Protein AF-A0A8S1ILC9-F1 (afdb_monomer_lite)

Organism: NCBI:txid121088

Secondary structure (DSSP, 8-state):
--HHHHHHHHHHHHHTTS-----HHHHHHHHHHHSPTTEESTTS-EEPTTEEE-SSS-EEEPPPHHHHHHHHHHHHHHHHHHHHHHHHHHHTTSS---------TTSTTTSTTS-----------SHHHHHHHHHHHHHHHHHHHTT--

Sequence (149 aa):
MFENRWDKLRQYQLINATERNLTEADIADYQNLLCPPGYTGNLCASCEQGFGAQGDYECALCPEAHLNHFYYMMQCLITVVMVSLTVRTQLKGIDEIPEDKQIDEETALRLEMTSSTGTKKRFTRGTHSTVIKILVSYLQVRRISDRNL

Foldseek 3Di:
DCVVLVVVVVVVVVVVVDPDPDDPVNVQVVQVSVEDPQFGDPVSQDGDPQWDDDPDRDTDGDPDPVVVVVVVVVVVVVVVVVVVVVVVVVVVPPPPPPPPDPPDPPCPVPCVVPPDPPPPPPPDDPPVVVVVVVVVVVVVVVVVVVVSD

pLDDT: mean 75.61, std 16.13, range [42.44, 97.62]

Radius of gyration: 32.92 Å; chains: 1; bounding box: 52×33×101 Å

Structure (mmCIF, N/CA/C/O backbone):
data_AF-A0A8S1ILC9-F1
#
_entry.id   AF-A0A8S1ILC9-F1
#
loop_
_atom_site.group_PDB
_atom_site.id
_atom_site.type_symbol
_atom_site.label_atom_id
_atom_site.label_alt_id
_atom_site.label_comp_id
_atom_site.label_asym_id
_atom_site.label_entity_id
_atom_site.label_seq_id
_atom_site.pdbx_PDB_ins_code
_atom_site.Cartn_x
_atom_site.Cartn_y
_atom_site.Cartn_z
_atom_site.occupancy
_atom_site.B_iso_or_equiv
_atom_site.auth_seq_id
_atom_site.auth_comp_id
_atom_site.auth_asym_id
_atom_site.auth_atom_id
_atom_site.pdbx_PDB_model_num
ATOM 1 N N . MET A 1 1 ? 7.462 -19.098 -25.443 1.00 55.50 1 MET A N 1
ATOM 2 C CA . MET A 1 1 ? 7.017 -17.729 -25.806 1.00 55.50 1 MET A CA 1
ATOM 3 C C . MET A 1 1 ? 8.092 -16.650 -25.570 1.00 55.50 1 MET A C 1
ATOM 5 O O . MET A 1 1 ? 7.802 -15.482 -25.783 1.00 55.50 1 MET A O 1
ATOM 9 N N . PHE A 1 2 ? 9.328 -17.012 -25.184 1.00 55.88 2 PHE A N 1
ATOM 10 C CA . PHE A 1 2 ? 10.425 -16.062 -24.919 1.00 55.88 2 PHE A CA 1
ATOM 11 C C . PHE A 1 2 ? 11.413 -15.882 -26.094 1.00 55.88 2 PHE A C 1
ATOM 13 O O . PHE A 1 2 ? 12.118 -14.877 -26.119 1.00 55.88 2 PHE A O 1
ATOM 20 N N . GLU A 1 3 ? 11.430 -16.789 -27.083 1.00 58.50 3 GLU A N 1
ATOM 21 C CA . GLU A 1 3 ? 12.353 -16.758 -28.239 1.00 58.50 3 GLU A CA 1
ATOM 22 C C . GLU A 1 3 ? 12.290 -15.430 -29.020 1.00 58.50 3 GLU A C 1
ATOM 24 O O . GLU A 1 3 ? 13.304 -14.788 -29.268 1.00 58.50 3 GLU A O 1
ATOM 29 N N . ASN A 1 4 ? 11.080 -14.943 -29.312 1.00 68.44 4 ASN A N 1
ATOM 30 C CA . ASN A 1 4 ? 10.882 -13.796 -30.207 1.00 68.44 4 ASN A CA 1
ATOM 31 C C . ASN A 1 4 ? 11.231 -12.435 -29.570 1.00 68.44 4 ASN A C 1
ATOM 33 O O . ASN A 1 4 ? 11.234 -11.415 -30.261 1.00 68.44 4 ASN A O 1
ATOM 37 N N . ARG A 1 5 ? 11.472 -12.381 -28.249 1.00 67.69 5 ARG A N 1
ATOM 38 C CA . ARG A 1 5 ? 11.787 -11.125 -27.542 1.00 67.69 5 ARG A CA 1
ATOM 39 C C . ARG A 1 5 ? 13.241 -10.707 -27.782 1.00 67.69 5 ARG A C 1
ATOM 41 O O . ARG A 1 5 ? 13.508 -9.532 -28.024 1.00 67.69 5 ARG A O 1
ATOM 48 N N . TRP A 1 6 ? 14.165 -11.667 -27.777 1.00 72.50 6 TRP A N 1
ATOM 49 C CA . TRP A 1 6 ? 15.600 -11.415 -27.949 1.00 72.50 6 TRP A CA 1
ATOM 50 C C . TRP A 1 6 ? 15.970 -10.992 -29.375 1.00 72.50 6 TRP A C 1
ATOM 52 O O . TRP A 1 6 ? 16.894 -10.199 -29.567 1.00 72.50 6 TRP A O 1
ATOM 62 N N . ASP A 1 7 ? 15.217 -11.449 -30.374 1.00 74.69 7 ASP A N 1
ATOM 63 C CA . ASP A 1 7 ? 15.443 -11.059 -31.768 1.00 74.69 7 ASP A CA 1
ATOM 64 C C . ASP A 1 7 ? 15.062 -9.600 -32.043 1.00 74.69 7 ASP A C 1
ATOM 66 O O . ASP A 1 7 ? 15.758 -8.914 -32.793 1.00 74.69 7 ASP A O 1
ATOM 70 N N . LYS A 1 8 ? 14.037 -9.074 -31.356 1.00 69.44 8 LYS A N 1
ATOM 71 C CA . LYS A 1 8 ? 13.708 -7.640 -31.406 1.00 69.44 8 LYS A CA 1
ATOM 72 C C . LYS A 1 8 ? 14.801 -6.785 -30.768 1.00 69.44 8 LYS A C 1
ATOM 74 O O . LYS A 1 8 ? 15.209 -5.791 -31.359 1.00 69.44 8 LYS A O 1
ATOM 79 N N . LEU A 1 9 ? 15.325 -7.186 -29.607 1.00 67.94 9 LEU A N 1
ATOM 80 C CA . LEU A 1 9 ? 16.397 -6.446 -28.925 1.00 67.94 9 LEU A CA 1
ATOM 81 C C . LEU A 1 9 ? 17.666 -6.328 -29.787 1.00 67.94 9 LEU A C 1
ATOM 83 O O . LEU A 1 9 ? 18.273 -5.257 -29.842 1.00 67.94 9 LEU A O 1
ATOM 87 N N . ARG A 1 10 ? 18.030 -7.387 -30.525 1.00 71.38 10 ARG A N 1
ATOM 88 C CA . ARG A 1 10 ? 19.154 -7.345 -31.478 1.00 71.38 10 ARG A CA 1
ATOM 89 C C . ARG A 1 10 ? 18.933 -6.356 -32.622 1.00 71.38 10 ARG A C 1
ATOM 91 O O . ARG A 1 10 ? 19.877 -5.670 -33.006 1.00 71.38 10 ARG A O 1
ATOM 98 N N . GLN A 1 11 ? 17.711 -6.244 -33.146 1.00 67.81 11 GLN A N 1
ATOM 99 C CA . GLN A 1 11 ? 17.408 -5.241 -34.172 1.00 67.81 11 GLN A CA 1
ATOM 100 C C . GLN A 1 11 ? 17.522 -3.806 -33.638 1.00 67.81 11 GLN A C 1
ATOM 102 O O . GLN A 1 11 ? 18.084 -2.960 -34.328 1.00 67.81 11 GLN A O 1
ATOM 107 N N . TYR A 1 12 ? 17.079 -3.530 -32.406 1.00 64.00 12 TYR A N 1
ATOM 108 C CA . TYR A 1 12 ? 17.215 -2.194 -31.806 1.00 64.00 12 TYR A CA 1
ATOM 109 C C . TYR A 1 12 ? 18.677 -1.791 -31.555 1.00 64.00 12 TYR A C 1
ATOM 111 O O . TYR A 1 12 ? 19.048 -0.644 -31.804 1.00 64.00 12 TYR A O 1
ATOM 119 N N . GLN A 1 13 ? 19.543 -2.721 -31.134 1.00 64.31 13 GLN A N 1
ATOM 120 C CA . GLN A 1 13 ? 20.965 -2.411 -30.918 1.00 64.31 13 GLN A CA 1
ATOM 121 C C . GLN A 1 13 ? 21.703 -2.002 -32.199 1.00 64.31 13 GLN A C 1
ATOM 123 O O . GLN A 1 13 ? 22.570 -1.133 -32.150 1.00 64.31 13 GLN A O 1
ATOM 128 N N . LEU A 1 14 ? 21.338 -2.571 -33.351 1.00 60.56 14 LEU A N 1
ATOM 129 C CA . LEU A 1 14 ? 21.941 -2.206 -34.638 1.00 60.56 14 LEU A CA 1
ATOM 130 C C . LEU A 1 14 ? 21.537 -0.797 -35.104 1.00 60.56 14 LEU A C 1
ATOM 132 O O . LEU A 1 14 ? 22.268 -0.167 -35.862 1.00 60.56 14 LEU A O 1
ATOM 136 N N . ILE A 1 15 ? 20.401 -0.285 -34.629 1.00 59.38 15 ILE A N 1
ATOM 137 C CA . ILE A 1 15 ? 19.867 1.027 -35.004 1.00 59.38 15 ILE A CA 1
ATOM 138 C C . ILE A 1 15 ? 20.479 2.165 -34.159 1.00 59.38 15 ILE A C 1
ATOM 140 O O . ILE A 1 15 ? 20.650 3.280 -34.655 1.00 59.38 15 ILE A O 1
ATOM 144 N N . ASN A 1 16 ? 20.863 1.887 -32.910 1.00 54.53 16 ASN A N 1
ATOM 145 C CA . ASN A 1 16 ? 21.441 2.877 -31.986 1.00 54.53 16 ASN A CA 1
ATOM 146 C C . ASN A 1 16 ? 22.923 3.201 -32.252 1.00 54.53 16 ASN A C 1
ATOM 148 O O . ASN A 1 16 ? 23.457 4.133 -31.659 1.00 54.53 16 ASN A O 1
ATOM 152 N N . ALA A 1 17 ? 23.594 2.464 -33.145 1.00 56.06 17 ALA A N 1
ATOM 153 C CA . ALA A 1 17 ? 24.975 2.750 -33.551 1.00 56.06 17 ALA A CA 1
ATOM 154 C C . ALA A 1 17 ? 25.095 3.973 -34.485 1.00 56.06 17 ALA A C 1
ATOM 156 O O . ALA A 1 17 ? 26.196 4.458 -34.733 1.00 56.06 17 ALA A O 1
ATOM 157 N N . THR A 1 18 ? 23.973 4.483 -34.998 1.00 61.75 18 THR A N 1
ATOM 158 C CA . THR A 1 18 ? 23.909 5.741 -35.750 1.00 61.75 18 THR A CA 1
ATOM 159 C C . THR A 1 18 ? 23.395 6.852 -34.839 1.00 61.75 18 THR A C 1
ATOM 161 O O . THR A 1 18 ? 22.326 6.686 -34.259 1.00 61.75 18 THR A O 1
ATOM 164 N N . GLU A 1 19 ? 24.139 7.957 -34.715 1.00 62.44 19 GLU A N 1
ATOM 165 C CA . GLU A 1 19 ? 23.847 9.155 -33.902 1.00 62.44 19 GLU A CA 1
ATOM 166 C C . GLU A 1 19 ? 22.472 9.781 -34.215 1.00 62.44 19 GLU A C 1
ATOM 168 O O . GLU A 1 19 ? 22.358 10.805 -34.890 1.00 62.44 19 GLU A O 1
ATOM 173 N N . ARG A 1 20 ? 21.386 9.171 -33.745 1.00 69.00 20 ARG A N 1
ATOM 174 C CA . ARG A 1 20 ? 20.050 9.762 -33.800 1.00 69.00 20 ARG A CA 1
ATOM 175 C C . ARG A 1 20 ? 19.705 10.310 -32.425 1.00 69.00 20 ARG A C 1
ATOM 177 O O . ARG A 1 20 ? 19.912 9.635 -31.422 1.00 69.00 20 ARG A O 1
ATOM 184 N N . ASN A 1 21 ? 19.183 11.537 -32.396 1.00 78.00 21 ASN A N 1
ATOM 185 C CA . ASN A 1 21 ? 18.553 12.115 -31.212 1.00 78.00 21 ASN A CA 1
ATOM 186 C C . ASN A 1 21 ? 17.425 11.173 -30.776 1.00 78.00 21 ASN A C 1
ATOM 188 O O . ASN A 1 21 ? 16.364 11.165 -31.401 1.00 78.00 21 ASN A O 1
ATOM 192 N N . LEU A 1 22 ? 17.688 10.341 -29.766 1.00 78.88 22 LEU A N 1
ATOM 193 C CA . LEU A 1 22 ? 16.700 9.433 -29.194 1.00 78.88 22 LEU A CA 1
ATOM 194 C C . LEU A 1 22 ? 15.528 10.267 -28.683 1.00 78.88 22 LEU A C 1
ATOM 196 O O . LEU A 1 22 ? 15.717 11.182 -27.880 1.00 78.88 22 LEU A O 1
ATOM 200 N N . THR A 1 23 ? 14.327 9.971 -29.168 1.00 83.12 23 THR A N 1
ATOM 201 C CA . THR A 1 23 ? 13.124 10.615 -28.646 1.00 83.12 23 THR A CA 1
ATOM 202 C C . THR A 1 23 ? 12.746 9.976 -27.309 1.00 83.12 23 THR A C 1
ATOM 204 O O . THR A 1 23 ? 13.097 8.826 -27.039 1.00 83.12 23 THR A O 1
ATOM 207 N N . GLU A 1 24 ? 12.018 10.695 -26.451 1.00 80.44 24 GLU A N 1
ATOM 208 C CA . GLU A 1 24 ? 11.541 10.137 -25.172 1.00 80.44 24 GLU A CA 1
ATOM 209 C C . GLU A 1 24 ? 10.672 8.881 -25.370 1.00 80.44 24 GLU A C 1
ATOM 211 O O . GLU A 1 24 ? 10.705 7.970 -24.544 1.00 80.44 24 GLU A O 1
ATOM 216 N N . ALA A 1 25 ? 9.955 8.793 -26.496 1.00 81.50 25 ALA A N 1
ATOM 217 C CA . ALA A 1 25 ? 9.151 7.627 -26.853 1.00 81.50 25 ALA A CA 1
ATOM 218 C C . ALA A 1 25 ? 10.012 6.375 -27.108 1.00 81.50 25 ALA A C 1
ATOM 220 O O . ALA A 1 25 ? 9.683 5.297 -26.616 1.00 81.50 25 ALA A O 1
ATOM 221 N N . ASP A 1 26 ? 11.149 6.517 -27.800 1.00 82.19 26 ASP A N 1
ATOM 222 C CA . ASP A 1 26 ? 12.058 5.394 -28.079 1.00 82.19 26 ASP A CA 1
ATOM 223 C C . ASP A 1 26 ? 12.684 4.834 -26.789 1.00 82.19 26 ASP A C 1
ATOM 225 O O . ASP A 1 26 ? 12.900 3.627 -26.654 1.00 82.19 26 ASP A O 1
ATOM 229 N N . ILE A 1 27 ? 12.959 5.714 -25.818 1.00 78.94 27 ILE A N 1
ATOM 230 C CA . ILE A 1 27 ? 13.489 5.334 -24.502 1.00 78.94 27 ILE A CA 1
ATOM 231 C C . ILE A 1 27 ? 12.445 4.526 -23.722 1.00 78.94 27 ILE A C 1
ATOM 233 O O . ILE A 1 27 ? 12.788 3.501 -23.128 1.00 78.94 27 ILE A O 1
ATOM 237 N N . ALA A 1 28 ? 11.180 4.956 -23.744 1.00 79.12 28 ALA A N 1
ATOM 238 C CA . ALA A 1 28 ? 10.089 4.255 -23.072 1.00 79.12 28 ALA A CA 1
ATOM 239 C C . ALA A 1 28 ? 9.855 2.852 -23.663 1.00 79.12 28 ALA A C 1
ATOM 241 O O . ALA A 1 28 ? 9.752 1.874 -22.919 1.00 79.12 28 ALA A O 1
ATOM 242 N N . ASP A 1 29 ? 9.861 2.721 -24.991 1.00 83.06 29 ASP A N 1
ATOM 243 C CA . ASP A 1 29 ? 9.709 1.425 -25.665 1.00 83.06 29 ASP A CA 1
ATOM 244 C C . ASP A 1 29 ? 10.864 0.466 -25.358 1.00 83.06 29 ASP A C 1
ATOM 246 O O . ASP A 1 29 ? 10.649 -0.728 -25.122 1.00 83.06 29 ASP A O 1
ATOM 250 N N . TYR A 1 30 ? 12.097 0.978 -25.302 1.00 80.44 30 TYR A N 1
ATOM 251 C CA . TYR A 1 30 ? 13.250 0.177 -24.900 1.00 80.44 30 TYR A CA 1
ATOM 252 C C . TYR A 1 30 ? 13.119 -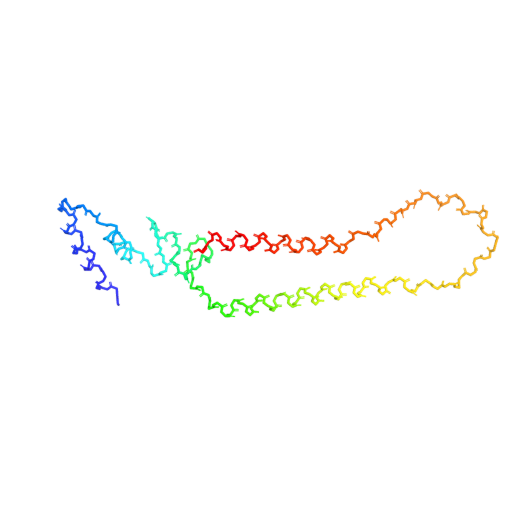0.316 -23.451 1.00 80.44 30 TYR A C 1
ATOM 254 O O . TYR A 1 30 ? 13.355 -1.494 -23.178 1.00 80.44 30 TYR A O 1
ATOM 262 N N . GLN A 1 31 ? 12.683 0.544 -22.526 1.00 79.25 31 GLN A N 1
ATOM 263 C CA . GLN A 1 31 ? 12.460 0.157 -21.128 1.00 79.25 31 GLN A CA 1
ATOM 264 C C . GLN A 1 31 ? 11.390 -0.936 -20.989 1.00 79.25 31 GLN A C 1
ATOM 266 O O . GLN A 1 31 ? 11.610 -1.911 -20.270 1.00 79.25 31 GLN A O 1
ATOM 271 N N . ASN A 1 32 ? 10.293 -0.846 -21.746 1.00 82.44 32 ASN A N 1
ATOM 272 C CA . ASN A 1 32 ? 9.233 -1.862 -21.760 1.00 82.44 32 ASN A CA 1
ATOM 273 C C . ASN A 1 32 ? 9.708 -3.236 -22.267 1.00 82.44 32 ASN A C 1
ATOM 275 O O . ASN A 1 32 ? 9.160 -4.272 -21.888 1.00 82.44 32 ASN A O 1
ATOM 279 N N . LEU A 1 33 ? 10.729 -3.271 -23.128 1.00 84.44 33 LEU A N 1
ATOM 280 C CA . LEU A 1 33 ? 11.328 -4.523 -23.602 1.00 84.44 33 LEU A CA 1
ATOM 281 C C . LEU A 1 33 ? 12.291 -5.139 -22.580 1.00 84.44 33 LEU A C 1
ATOM 283 O O . LEU A 1 33 ? 12.420 -6.368 -22.536 1.00 84.44 33 LEU A O 1
ATOM 287 N N . LEU A 1 34 ? 12.966 -4.298 -21.791 1.00 88.12 34 LEU A N 1
ATOM 288 C CA . LEU A 1 34 ? 13.928 -4.720 -20.774 1.00 88.12 34 LEU A CA 1
ATOM 289 C C . LEU A 1 34 ? 13.240 -5.243 -19.511 1.00 88.12 34 LEU A C 1
ATOM 291 O O . LEU A 1 34 ? 13.692 -6.242 -18.949 1.00 88.12 34 LEU A O 1
ATOM 295 N N . CYS A 1 35 ? 12.162 -4.594 -19.073 1.00 90.38 35 CYS A N 1
ATOM 296 C CA . CYS A 1 35 ? 11.505 -4.935 -17.818 1.00 90.38 35 CYS A CA 1
ATOM 297 C C . CYS A 1 35 ? 10.484 -6.087 -17.956 1.00 90.38 35 CYS A C 1
ATOM 299 O O . CYS A 1 35 ? 9.869 -6.288 -19.013 1.00 90.38 35 CYS A O 1
ATOM 301 N N . PRO A 1 36 ? 10.280 -6.889 -16.891 1.00 90.50 36 PRO A N 1
ATOM 302 C CA . PRO A 1 36 ? 9.111 -7.757 -16.778 1.00 90.50 36 PRO A CA 1
ATOM 303 C C . PRO A 1 36 ? 7.813 -6.925 -16.768 1.00 90.50 36 PRO A C 1
ATOM 305 O O . PRO A 1 36 ? 7.845 -5.756 -16.383 1.00 90.50 36 PRO A O 1
ATOM 308 N N . PRO A 1 37 ? 6.662 -7.505 -17.158 1.00 89.75 37 PRO A N 1
ATOM 309 C CA . PRO A 1 37 ? 5.390 -6.780 -17.141 1.00 89.75 37 PRO A CA 1
ATOM 310 C C . PRO A 1 37 ? 5.057 -6.279 -15.727 1.00 89.75 37 PRO A C 1
ATOM 312 O O . PRO A 1 37 ? 5.186 -7.039 -14.766 1.00 89.75 37 PRO A O 1
ATOM 315 N N . GLY A 1 38 ? 4.626 -5.018 -15.614 1.00 91.50 38 GLY A N 1
ATOM 316 C CA . GLY A 1 38 ? 4.299 -4.362 -14.343 1.00 91.50 38 GLY A CA 1
ATOM 317 C C . GLY A 1 38 ? 5.464 -3.640 -13.655 1.00 91.50 38 GLY A C 1
ATOM 318 O O . GLY A 1 38 ? 5.242 -3.011 -12.620 1.00 91.50 38 GLY A O 1
ATOM 319 N N . TYR A 1 39 ? 6.678 -3.684 -14.218 1.00 93.31 39 TYR A N 1
ATOM 320 C CA . TYR A 1 39 ? 7.860 -2.986 -13.701 1.00 93.31 39 TYR A CA 1
ATOM 321 C C . TYR A 1 39 ? 8.343 -1.903 -14.673 1.00 93.31 39 TYR A C 1
ATOM 323 O O . TYR A 1 39 ? 8.325 -2.086 -15.887 1.00 93.31 39 TYR A O 1
ATOM 331 N N . THR A 1 40 ? 8.832 -0.788 -14.136 1.00 92.25 40 THR A N 1
ATOM 332 C CA . THR A 1 40 ? 9.307 0.383 -14.880 1.00 92.25 40 THR A CA 1
ATOM 333 C C . THR A 1 40 ? 10.506 1.058 -14.190 1.00 92.25 40 THR A C 1
ATOM 335 O O . THR A 1 40 ? 10.879 0.725 -13.059 1.00 92.25 40 THR A O 1
ATOM 338 N N . GLY A 1 41 ? 11.142 2.007 -14.880 1.00 88.12 41 GLY A N 1
ATOM 339 C CA . GLY A 1 41 ? 12.273 2.798 -14.389 1.00 88.12 41 GLY A CA 1
ATOM 340 C C . GLY A 1 41 ? 13.659 2.227 -14.717 1.00 88.12 41 GLY A C 1
ATOM 341 O O . GLY A 1 41 ? 13.805 1.141 -15.270 1.00 88.12 41 GLY A O 1
ATOM 342 N N . ASN A 1 42 ? 14.706 2.972 -14.337 1.00 83.88 42 ASN A N 1
ATOM 343 C CA . ASN A 1 42 ? 16.105 2.743 -14.749 1.00 83.88 42 ASN A CA 1
ATOM 344 C C . ASN A 1 42 ? 16.713 1.396 -14.286 1.00 83.88 42 ASN A C 1
ATOM 346 O O . ASN A 1 42 ? 17.795 1.022 -14.722 1.00 83.88 42 ASN A O 1
ATOM 350 N N . LEU A 1 43 ? 16.029 0.666 -13.402 1.00 88.69 43 LEU A N 1
ATOM 351 C CA . LEU A 1 43 ? 16.416 -0.664 -12.911 1.00 88.69 43 LEU A CA 1
ATOM 352 C C . LEU A 1 43 ? 15.212 -1.611 -12.791 1.00 88.69 43 LEU A C 1
ATOM 354 O O . LEU A 1 43 ? 15.279 -2.589 -12.053 1.00 88.69 43 LEU A O 1
ATOM 358 N N . CYS A 1 44 ? 14.089 -1.291 -13.447 1.00 90.94 44 CYS A N 1
ATOM 359 C CA . CYS A 1 44 ? 12.817 -1.993 -13.246 1.00 90.94 44 CYS A CA 1
ATOM 360 C C . CYS A 1 44 ? 12.410 -2.060 -11.756 1.00 90.94 44 CYS A C 1
ATOM 362 O O . CYS A 1 44 ? 11.829 -3.041 -11.312 1.00 90.94 44 CYS A O 1
ATOM 364 N N . ALA A 1 45 ? 12.776 -1.042 -10.968 1.00 90.31 45 ALA A N 1
ATOM 365 C CA . ALA A 1 45 ? 12.568 -0.998 -9.517 1.00 90.31 45 ALA A CA 1
ATOM 366 C C . ALA A 1 45 ? 11.297 -0.232 -9.115 1.00 90.31 45 ALA A C 1
ATOM 368 O O . ALA A 1 45 ? 10.982 -0.117 -7.934 1.00 90.31 45 ALA A O 1
ATOM 369 N N . SER A 1 46 ? 10.587 0.346 -10.082 1.00 92.00 46 SER A N 1
ATOM 370 C CA . SER A 1 46 ? 9.308 1.020 -9.871 1.00 92.00 46 SER A CA 1
ATOM 371 C C . SER A 1 46 ? 8.189 0.179 -10.469 1.00 92.00 46 SER A C 1
ATOM 373 O O . SER A 1 46 ? 8.416 -0.542 -11.435 1.00 92.00 46 SER A O 1
ATOM 375 N N . CYS A 1 47 ? 6.984 0.266 -9.912 1.00 94.00 47 CYS A N 1
ATOM 376 C CA . CYS A 1 47 ? 5.826 -0.417 -10.478 1.00 94.00 47 CYS A CA 1
ATOM 377 C C . CYS A 1 47 ? 5.131 0.478 -11.507 1.00 94.00 47 CYS A C 1
ATOM 379 O O . CYS A 1 47 ? 5.059 1.697 -11.340 1.00 94.00 47 CYS A O 1
ATOM 381 N N . GLU A 1 48 ? 4.639 -0.132 -12.579 1.00 93.25 48 GLU A N 1
ATOM 382 C CA . GLU A 1 48 ? 3.808 0.543 -13.574 1.00 93.25 48 GLU A CA 1
ATOM 383 C C . GLU A 1 48 ? 2.457 0.962 -12.962 1.00 93.25 48 GLU A C 1
ATOM 385 O O . GLU A 1 48 ? 2.003 0.395 -11.965 1.00 93.25 48 GLU A O 1
ATOM 390 N N . GLN A 1 49 ? 1.788 1.955 -13.552 1.00 91.06 49 GLN A N 1
ATOM 391 C CA . GLN A 1 49 ? 0.473 2.390 -13.086 1.00 91.06 49 GLN A CA 1
ATOM 392 C C . GLN A 1 49 ? -0.526 1.218 -13.098 1.00 91.06 49 GLN A C 1
ATOM 394 O O . GLN A 1 49 ? -0.677 0.518 -14.095 1.00 91.06 49 GLN A O 1
ATOM 399 N N . GLY A 1 50 ? -1.212 0.999 -11.974 1.00 91.00 50 GLY A N 1
ATOM 400 C CA . GLY A 1 50 ? -2.089 -0.163 -11.779 1.00 91.00 50 GLY A CA 1
ATOM 401 C C . GLY A 1 50 ? -1.405 -1.371 -11.128 1.00 91.00 50 GLY A C 1
ATOM 402 O O . GLY A 1 50 ? -2.092 -2.331 -10.785 1.00 91.00 50 GLY A O 1
ATOM 403 N N . PHE A 1 51 ? -0.096 -1.309 -10.885 1.00 94.00 51 PHE A N 1
ATOM 404 C CA . PHE A 1 51 ? 0.641 -2.246 -10.042 1.00 94.00 51 PHE A CA 1
ATOM 405 C C . PHE A 1 51 ? 1.092 -1.555 -8.751 1.00 94.00 51 PHE A C 1
ATOM 407 O O . PHE A 1 51 ? 1.388 -0.361 -8.727 1.00 94.00 51 PHE A O 1
ATOM 414 N N . GLY A 1 52 ? 1.136 -2.311 -7.660 1.00 91.62 52 GLY A N 1
ATOM 415 C CA . GLY A 1 52 ? 1.606 -1.861 -6.355 1.00 91.62 52 GLY A CA 1
ATOM 416 C C . GLY A 1 52 ? 2.780 -2.707 -5.881 1.00 91.62 52 GLY A C 1
ATOM 417 O O . GLY A 1 52 ? 2.845 -3.903 -6.167 1.00 91.62 52 GLY A O 1
ATOM 418 N N . ALA A 1 53 ? 3.700 -2.092 -5.137 1.00 92.38 53 ALA A N 1
ATOM 419 C CA . ALA A 1 53 ? 4.810 -2.808 -4.521 1.00 92.38 53 ALA A CA 1
ATOM 420 C C . ALA A 1 53 ? 4.296 -3.722 -3.394 1.00 92.38 53 ALA A C 1
ATOM 422 O O . ALA A 1 53 ? 3.650 -3.268 -2.446 1.00 92.38 53 ALA A O 1
ATOM 423 N N . GLN A 1 54 ? 4.598 -5.011 -3.498 1.00 93.12 54 GLN A N 1
ATOM 424 C CA . GLN A 1 54 ? 4.285 -6.058 -2.540 1.00 93.12 54 GLN A CA 1
ATOM 425 C C . GLN A 1 54 ? 5.599 -6.666 -2.028 1.00 93.12 54 GLN A C 1
ATOM 427 O O . GLN A 1 54 ? 6.079 -7.661 -2.543 1.00 93.12 54 GLN A O 1
ATOM 432 N N . GLY A 1 55 ? 6.202 -6.068 -0.998 1.00 88.44 55 GLY A N 1
ATOM 433 C CA . GLY A 1 55 ? 7.494 -6.516 -0.455 1.00 88.44 55 GLY A CA 1
ATOM 434 C C . GLY A 1 55 ? 8.685 -5.742 -1.025 1.00 88.44 55 GLY A C 1
ATOM 435 O O . GLY A 1 55 ? 8.522 -4.608 -1.470 1.00 88.44 55 GLY A O 1
ATOM 436 N N . ASP A 1 56 ? 9.882 -6.333 -0.963 1.00 84.44 56 ASP A N 1
ATOM 437 C CA . ASP A 1 56 ? 11.130 -5.596 -1.214 1.00 84.44 56 ASP A CA 1
ATOM 438 C C . ASP A 1 56 ? 11.369 -5.286 -2.703 1.00 84.44 56 ASP A C 1
ATOM 440 O O . ASP A 1 56 ? 11.940 -4.241 -3.004 1.00 84.44 56 ASP A O 1
ATOM 444 N N . TYR A 1 57 ? 10.913 -6.140 -3.632 1.00 83.44 57 TYR A N 1
ATOM 445 C CA . TYR A 1 57 ? 11.114 -5.956 -5.084 1.00 83.44 57 TYR A CA 1
ATOM 446 C C . TYR A 1 57 ? 10.033 -6.610 -5.957 1.00 83.44 57 TYR A C 1
ATOM 448 O O . TYR A 1 57 ? 10.280 -6.873 -7.131 1.00 83.44 57 TYR A O 1
ATOM 456 N N . GLU A 1 58 ? 8.853 -6.912 -5.411 1.00 92.31 58 GLU A N 1
ATOM 457 C CA . GLU A 1 58 ? 7.771 -7.513 -6.196 1.00 92.31 58 GLU A CA 1
ATOM 458 C C . GLU A 1 58 ? 6.679 -6.480 -6.482 1.00 92.31 58 GLU A C 1
ATOM 460 O O . GLU A 1 58 ? 6.179 -5.821 -5.576 1.00 92.31 58 GLU A O 1
ATOM 465 N N . CYS A 1 59 ? 6.307 -6.328 -7.751 1.00 94.25 59 CYS A N 1
ATOM 466 C CA . CYS A 1 59 ? 5.140 -5.564 -8.178 1.00 94.25 59 CYS A CA 1
ATOM 467 C C . CYS A 1 59 ? 3.983 -6.532 -8.440 1.00 94.25 59 CYS A C 1
ATOM 469 O O . CYS A 1 59 ? 4.100 -7.454 -9.249 1.00 94.25 59 CYS A O 1
ATOM 471 N N . ALA A 1 60 ? 2.854 -6.305 -7.775 1.00 94.06 60 ALA A N 1
ATOM 472 C CA . ALA A 1 60 ? 1.629 -7.073 -7.949 1.00 94.06 60 ALA A CA 1
ATOM 473 C C . ALA A 1 60 ? 0.519 -6.187 -8.516 1.00 94.06 60 ALA A C 1
ATOM 475 O O . ALA A 1 60 ? 0.493 -4.979 -8.281 1.00 94.06 60 ALA A O 1
ATOM 476 N N . LEU A 1 61 ? -0.404 -6.783 -9.271 1.00 93.44 61 LEU A N 1
ATOM 477 C CA . LEU A 1 61 ? -1.533 -6.047 -9.832 1.00 93.44 61 LEU A CA 1
ATOM 478 C C . LEU A 1 61 ? -2.406 -5.500 -8.693 1.00 93.44 61 LEU A C 1
ATOM 480 O O . LEU A 1 61 ? -2.808 -6.252 -7.800 1.00 93.44 61 LEU A O 1
ATOM 484 N N . CYS A 1 62 ? -2.715 -4.204 -8.726 1.00 91.25 62 CYS A N 1
ATOM 485 C CA . CYS A 1 62 ? -3.633 -3.610 -7.765 1.00 91.25 62 CYS A CA 1
ATOM 486 C C . CYS A 1 62 ? -5.023 -4.247 -7.933 1.00 91.25 62 CYS A C 1
ATOM 488 O O . CYS A 1 62 ? -5.520 -4.341 -9.059 1.00 91.25 62 CYS A O 1
ATOM 490 N N . PRO A 1 63 ? -5.678 -4.677 -6.840 1.00 90.12 63 PRO A N 1
ATOM 491 C CA . PRO A 1 63 ? -7.038 -5.189 -6.915 1.00 90.12 63 PRO A CA 1
ATOM 492 C C . PRO A 1 63 ? -7.988 -4.101 -7.424 1.00 90.12 63 PRO A C 1
ATOM 494 O O . PRO A 1 63 ? -7.741 -2.905 -7.248 1.00 90.12 63 PRO A O 1
ATOM 497 N N . GLU A 1 64 ? -9.101 -4.515 -8.029 1.00 91.19 64 GLU A N 1
ATOM 498 C CA . GLU A 1 64 ? -10.073 -3.570 -8.572 1.00 91.19 64 GLU A CA 1
ATOM 499 C C . GLU A 1 64 ? -10.563 -2.574 -7.509 1.00 91.19 64 GLU A C 1
ATOM 501 O O . GLU A 1 64 ? -10.820 -2.925 -6.351 1.00 91.19 64 GLU A O 1
ATOM 506 N N . ALA A 1 65 ? -10.741 -1.315 -7.921 1.00 87.56 65 ALA A N 1
ATOM 507 C CA . ALA A 1 65 ? -11.081 -0.209 -7.025 1.00 87.56 65 ALA A CA 1
ATOM 508 C C . ALA A 1 65 ? -12.343 -0.476 -6.187 1.00 87.56 65 ALA A C 1
ATOM 510 O O . ALA A 1 65 ? -12.421 -0.081 -5.022 1.00 87.56 65 ALA A O 1
ATOM 511 N N . HIS A 1 66 ? -13.317 -1.189 -6.760 1.00 90.31 66 HIS A N 1
ATOM 512 C CA . HIS A 1 66 ? -14.567 -1.533 -6.089 1.00 90.31 66 HIS A CA 1
ATOM 513 C C . HIS A 1 66 ? -14.337 -2.465 -4.885 1.00 90.31 66 HIS A C 1
ATOM 515 O O . HIS A 1 66 ? -14.966 -2.313 -3.835 1.00 90.31 66 HIS A O 1
ATOM 521 N N . LEU A 1 67 ? -13.391 -3.395 -5.015 1.00 90.75 67 LEU A N 1
ATOM 522 C CA . LEU A 1 67 ? -13.092 -4.410 -4.016 1.00 90.75 67 LEU A CA 1
ATOM 523 C C . LEU A 1 67 ? -12.312 -3.790 -2.851 1.00 90.75 67 LEU A C 1
ATOM 525 O O . LEU A 1 67 ? -12.615 -4.033 -1.683 1.00 90.75 67 LEU A O 1
ATOM 529 N N . ASN A 1 68 ? -11.391 -2.878 -3.170 1.00 87.31 68 ASN A N 1
ATOM 530 C CA . ASN A 1 68 ? -10.690 -2.083 -2.169 1.00 87.31 68 ASN A CA 1
ATOM 531 C C . ASN A 1 68 ? -11.664 -1.199 -1.366 1.00 87.31 68 ASN A C 1
ATOM 533 O O . ASN A 1 68 ? -11.615 -1.151 -0.136 1.00 87.31 68 ASN A O 1
ATOM 537 N N . HIS A 1 69 ? -12.625 -0.560 -2.043 1.00 90.19 69 HIS A N 1
ATOM 538 C CA . HIS A 1 69 ? -13.628 0.261 -1.364 1.00 90.19 69 HIS A CA 1
ATOM 539 C C . HIS A 1 69 ? -14.488 -0.560 -0.390 1.00 90.19 69 HIS A C 1
ATOM 541 O O . HIS A 1 69 ? -14.762 -0.098 0.723 1.00 90.19 69 HIS A O 1
ATOM 547 N N . PHE A 1 70 ? -14.870 -1.783 -0.770 1.00 95.44 70 PHE A N 1
ATOM 548 C CA . PHE A 1 70 ? -15.600 -2.698 0.106 1.00 95.44 70 PHE A CA 1
ATOM 549 C C . PHE A 1 70 ? -14.794 -3.063 1.360 1.00 95.44 70 PHE A C 1
ATOM 551 O O . PHE A 1 70 ? -15.327 -2.984 2.470 1.00 95.44 70 PHE A O 1
ATOM 558 N N . TYR A 1 71 ? -13.502 -3.379 1.211 1.00 92.75 71 TYR A N 1
ATOM 559 C CA . TYR A 1 71 ? -12.626 -3.661 2.352 1.00 92.75 71 TYR A CA 1
ATOM 560 C C . TYR A 1 71 ? -12.541 -2.484 3.327 1.00 92.75 71 TYR A C 1
ATOM 562 O O . TYR A 1 71 ? -12.678 -2.681 4.536 1.00 92.75 71 TYR A O 1
ATOM 570 N N . TYR A 1 72 ? -12.399 -1.254 2.826 1.00 91.88 72 TYR A N 1
ATOM 571 C CA . TYR A 1 72 ? -12.392 -0.072 3.689 1.00 91.88 72 TYR A CA 1
ATOM 572 C C . TYR A 1 72 ? -13.722 0.146 4.415 1.00 91.88 72 TYR A C 1
ATOM 574 O O . TYR A 1 72 ? -13.721 0.486 5.599 1.00 91.88 72 TYR A O 1
ATOM 582 N N . MET A 1 73 ? -14.856 -0.076 3.744 1.00 95.38 73 MET A N 1
ATOM 583 C CA . MET A 1 73 ? -16.180 0.051 4.365 1.00 95.38 73 MET A CA 1
ATOM 584 C C . MET A 1 73 ? -16.375 -0.981 5.481 1.00 95.38 73 MET A C 1
ATOM 586 O O . MET A 1 73 ? -16.826 -0.627 6.571 1.00 95.38 73 MET A O 1
ATOM 590 N N . MET A 1 74 ? -15.963 -2.231 5.252 1.00 96.62 74 MET A N 1
ATOM 591 C CA . MET A 1 74 ? -15.999 -3.283 6.272 1.00 96.62 74 MET A CA 1
ATOM 592 C C . MET A 1 74 ? -15.086 -2.971 7.459 1.00 96.62 74 MET A C 1
ATOM 594 O O . MET A 1 74 ? -15.524 -3.045 8.606 1.00 96.62 74 MET A O 1
ATOM 598 N N . GLN A 1 75 ? -13.847 -2.545 7.207 1.00 95.12 75 GLN A N 1
ATOM 599 C CA . GLN A 1 75 ? -12.913 -2.161 8.267 1.00 95.12 75 GLN A CA 1
ATOM 600 C C . GLN A 1 75 ? -13.444 -0.981 9.101 1.00 95.12 75 GLN A C 1
ATOM 602 O O . GLN A 1 75 ? -13.318 -0.960 10.329 1.00 95.12 75 GLN A O 1
ATOM 607 N N . CYS A 1 76 ? -14.089 -0.010 8.453 1.00 95.44 76 CYS A N 1
ATOM 608 C CA . CYS A 1 76 ? -14.740 1.108 9.131 1.00 95.44 76 CYS A CA 1
ATOM 609 C C . CYS A 1 76 ? -15.895 0.622 10.026 1.00 95.44 76 CYS A C 1
ATOM 611 O O . CYS A 1 76 ? -15.979 0.993 11.195 1.00 95.44 76 CYS A O 1
ATOM 613 N N . LEU A 1 77 ? -16.738 -0.285 9.529 1.00 96.88 77 LEU A N 1
ATOM 614 C CA . LEU A 1 77 ? -17.842 -0.850 10.307 1.00 96.88 77 LEU A CA 1
ATOM 615 C C . LEU A 1 77 ? -17.332 -1.619 11.535 1.00 96.88 77 LEU A C 1
ATOM 617 O O . LEU A 1 77 ? -17.811 -1.387 12.645 1.00 96.88 77 LEU A O 1
ATOM 621 N N . ILE A 1 78 ? -16.322 -2.479 11.363 1.00 97.62 78 ILE A N 1
ATOM 622 C CA . ILE A 1 78 ? -15.721 -3.254 12.462 1.00 97.62 78 ILE A CA 1
ATOM 623 C C . ILE A 1 78 ? -15.163 -2.324 13.544 1.00 97.62 78 ILE A C 1
ATOM 625 O O . ILE A 1 78 ? -15.410 -2.535 14.734 1.00 97.62 78 ILE A O 1
ATOM 629 N N . THR A 1 79 ? -14.445 -1.268 13.153 1.00 95.31 79 THR A N 1
ATOM 630 C CA . THR A 1 79 ? -13.877 -0.310 14.115 1.00 95.31 79 THR A CA 1
ATOM 631 C C . THR A 1 79 ? -14.963 0.472 14.860 1.00 95.31 79 THR A C 1
ATOM 633 O O . THR A 1 79 ? -14.879 0.602 16.082 1.00 95.31 79 THR A O 1
ATOM 636 N N . VAL A 1 80 ? -16.028 0.915 14.181 1.00 95.69 80 VAL A N 1
ATOM 637 C CA . VAL A 1 80 ? -17.182 1.580 14.819 1.00 95.69 80 VAL A CA 1
ATOM 638 C C . VAL A 1 80 ? -17.891 0.659 15.814 1.00 95.69 80 VAL A C 1
ATOM 640 O O . VAL A 1 80 ? -18.227 1.094 16.921 1.00 95.69 80 VAL A O 1
ATOM 643 N N . VAL A 1 81 ? -18.088 -0.617 15.467 1.00 96.69 81 VAL A N 1
ATOM 644 C CA . VAL A 1 81 ? -18.698 -1.611 16.365 1.00 96.69 81 VAL A CA 1
ATOM 645 C C . VAL A 1 81 ? -17.828 -1.831 17.600 1.00 96.69 81 VAL A C 1
ATOM 647 O O . VAL A 1 81 ? -18.338 -1.745 18.717 1.00 96.69 81 VAL A O 1
ATOM 650 N N . MET A 1 82 ? -16.519 -2.035 17.427 1.00 96.00 82 MET A N 1
ATOM 651 C CA . MET A 1 82 ? -15.576 -2.196 18.542 1.00 96.00 82 MET A CA 1
ATOM 652 C C . MET A 1 82 ? -15.592 -0.995 19.496 1.00 96.00 82 MET A C 1
ATOM 654 O O . MET A 1 82 ? -15.687 -1.164 20.716 1.00 96.00 82 MET A O 1
ATOM 658 N N . VAL A 1 83 ? -15.560 0.230 18.961 1.00 96.00 83 VAL A N 1
ATOM 659 C CA . VAL A 1 83 ? -15.632 1.457 19.772 1.00 96.00 83 VAL A CA 1
ATOM 660 C C . VAL A 1 83 ? -16.971 1.547 20.506 1.00 96.00 83 VAL A C 1
ATOM 662 O O . VAL A 1 83 ? -16.999 1.847 21.698 1.00 96.00 83 VAL A O 1
ATOM 665 N N . SER A 1 84 ? -18.079 1.226 19.836 1.00 92.75 84 SER A N 1
ATOM 666 C CA . SER A 1 84 ? -19.420 1.257 20.434 1.00 92.75 84 SER A CA 1
ATOM 667 C C . SER A 1 84 ? -19.569 0.257 21.581 1.00 92.75 84 SER A C 1
ATOM 669 O O . SER A 1 84 ? -20.116 0.595 22.632 1.00 92.75 84 SER A O 1
ATOM 671 N N . LEU A 1 85 ? -19.051 -0.961 21.407 1.00 93.31 85 LEU A N 1
ATOM 672 C CA . LEU A 1 85 ? -19.010 -1.971 22.465 1.00 93.31 85 LEU A CA 1
ATOM 673 C C . LEU A 1 85 ? -18.158 -1.500 23.644 1.00 93.31 85 LEU A C 1
ATOM 675 O O . LEU A 1 85 ? -18.609 -1.588 24.781 1.00 93.31 85 LEU A O 1
ATOM 679 N N . THR A 1 86 ? -16.985 -0.925 23.374 1.00 93.62 86 THR A N 1
ATOM 680 C CA . THR A 1 86 ? -16.102 -0.372 24.413 1.00 93.62 86 THR A CA 1
ATOM 681 C C . THR A 1 86 ? -16.791 0.727 25.225 1.00 93.62 86 THR A C 1
ATOM 683 O O . THR A 1 86 ? -16.684 0.759 26.446 1.00 93.62 86 THR A O 1
ATOM 686 N N . VAL A 1 87 ? -17.545 1.622 24.582 1.00 93.81 87 VAL A N 1
ATOM 687 C CA . VAL A 1 87 ? -18.297 2.669 25.293 1.00 93.81 87 VAL A CA 1
ATOM 688 C C . VAL A 1 87 ? -19.391 2.055 26.174 1.00 93.81 87 VAL A C 1
ATOM 690 O O . VAL A 1 87 ? -19.538 2.444 27.332 1.00 93.81 87 VAL A O 1
ATOM 693 N N . ARG A 1 88 ? -20.123 1.053 25.668 1.00 89.50 88 ARG A N 1
ATOM 694 C CA . ARG A 1 88 ? -21.184 0.369 26.428 1.00 89.50 88 ARG A CA 1
ATOM 695 C C . ARG A 1 88 ? -20.654 -0.405 27.633 1.00 89.50 88 ARG A C 1
ATOM 697 O O . ARG A 1 88 ? -21.322 -0.425 28.663 1.00 89.50 88 ARG A O 1
ATOM 704 N N . THR A 1 89 ? -19.487 -1.038 27.523 1.00 89.44 89 THR A N 1
ATOM 705 C CA . THR A 1 89 ? -18.897 -1.791 28.640 1.00 89.44 89 THR A CA 1
ATOM 706 C C . THR A 1 89 ? -18.367 -0.870 29.734 1.00 89.44 89 THR A C 1
ATOM 708 O O . THR A 1 89 ? -18.518 -1.191 30.906 1.00 89.44 89 THR A O 1
ATOM 711 N N . GLN A 1 90 ? -17.824 0.296 29.375 1.00 89.00 90 GLN A N 1
ATOM 712 C CA . GLN A 1 90 ? -17.334 1.281 30.347 1.00 89.00 90 GLN A CA 1
ATOM 713 C C . GLN A 1 90 ? -18.469 1.989 31.106 1.00 89.00 90 GLN A C 1
ATOM 715 O O . GLN A 1 90 ? -18.308 2.316 32.277 1.00 89.00 90 GLN A O 1
ATOM 720 N N . LEU A 1 91 ? -19.625 2.211 30.469 1.00 86.44 91 LEU A N 1
ATOM 721 C CA . LEU A 1 91 ? -20.767 2.888 31.101 1.00 86.44 91 LEU A CA 1
ATOM 722 C C . LEU A 1 91 ? -21.504 2.018 32.133 1.00 86.44 91 LEU A C 1
ATOM 724 O O . LEU A 1 91 ? -22.023 2.558 33.100 1.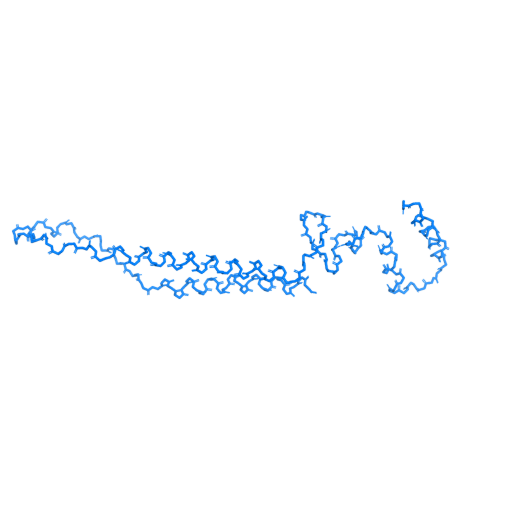00 86.44 91 LEU A O 1
ATOM 728 N N . LYS A 1 92 ? -21.517 0.686 31.984 1.00 77.19 92 LYS A N 1
ATOM 729 C CA . LYS A 1 92 ? -22.224 -0.218 32.916 1.00 77.19 92 LYS A CA 1
ATOM 730 C C . LYS A 1 92 ? -21.576 -0.360 34.302 1.00 77.19 92 LYS A C 1
ATOM 732 O O . LYS A 1 92 ? -22.192 -0.933 35.187 1.00 77.19 92 LYS A O 1
ATOM 737 N N . GLY A 1 93 ? -20.350 0.125 34.502 1.00 63.91 93 GLY A N 1
ATOM 738 C CA . GLY A 1 93 ? -19.593 -0.089 35.743 1.00 63.91 93 GLY A CA 1
ATOM 739 C C . GLY A 1 93 ? -19.846 0.913 36.877 1.00 63.91 93 GLY A C 1
ATOM 740 O O . GLY A 1 93 ? -19.133 0.844 37.873 1.00 63.91 93 GLY A O 1
ATOM 741 N N . ILE A 1 94 ? -20.775 1.868 36.731 1.00 65.56 94 ILE A N 1
ATOM 742 C CA . ILE A 1 94 ? -20.975 2.962 37.708 1.00 65.56 94 ILE A CA 1
ATOM 743 C C . ILE A 1 94 ? -22.315 2.863 38.463 1.00 65.56 94 ILE A C 1
ATOM 745 O O . ILE A 1 94 ? -22.427 3.429 39.545 1.00 65.56 94 ILE A O 1
ATOM 749 N N . ASP A 1 95 ? -23.291 2.096 37.967 1.00 67.69 95 ASP A N 1
ATOM 750 C CA . ASP A 1 95 ? -24.658 2.095 38.523 1.00 67.69 95 ASP A CA 1
ATOM 751 C C . ASP A 1 95 ? -24.887 1.112 39.690 1.00 67.69 95 ASP A C 1
ATOM 753 O O . ASP A 1 95 ? -25.975 1.079 40.257 1.00 67.69 95 ASP A O 1
ATOM 757 N N . GLU A 1 96 ? -23.877 0.342 40.106 1.00 68.12 96 GLU A N 1
ATOM 758 C CA . GLU A 1 96 ? -23.972 -0.549 41.273 1.00 68.12 96 GLU A CA 1
ATOM 759 C C . GLU A 1 96 ? -23.042 -0.084 42.403 1.00 68.12 96 GLU A C 1
ATOM 761 O O . GLU A 1 96 ? -22.088 -0.764 42.779 1.00 68.12 96 GLU A O 1
ATOM 766 N N . ILE A 1 97 ? -23.314 1.096 42.966 1.00 68.06 97 ILE A N 1
ATOM 767 C CA . ILE A 1 97 ? -22.893 1.399 44.339 1.00 68.06 97 ILE A CA 1
ATOM 768 C C . ILE A 1 97 ? -24.119 1.133 45.220 1.00 68.06 97 ILE A C 1
ATOM 770 O O . ILE A 1 97 ? -25.021 1.968 45.243 1.00 68.06 97 ILE A O 1
ATOM 774 N N . PRO A 1 98 ? -24.214 -0.026 45.899 1.00 68.81 98 PRO A N 1
ATOM 775 C CA . PRO A 1 98 ? -25.302 -0.276 46.835 1.00 68.81 98 PRO A CA 1
ATOM 776 C C . PRO A 1 98 ? -25.262 0.780 47.946 1.00 68.81 98 PRO A C 1
ATOM 778 O O . PRO A 1 98 ? -24.302 0.856 48.710 1.00 68.81 98 PRO A O 1
ATOM 781 N N . GLU A 1 99 ? -26.315 1.593 48.010 1.00 69.25 99 GLU A N 1
ATOM 782 C CA . GLU A 1 99 ? -26.506 2.705 48.955 1.00 69.25 99 GLU A CA 1
ATOM 783 C C . GLU A 1 99 ? -26.815 2.240 50.393 1.00 69.25 99 GLU A C 1
ATOM 785 O O . GLU A 1 99 ? -27.075 3.057 51.269 1.00 69.25 99 GLU A O 1
ATOM 790 N N . ASP A 1 100 ? -26.764 0.933 50.662 1.00 64.00 100 ASP A N 1
ATOM 791 C CA . ASP A 1 100 ? -27.122 0.346 51.955 1.00 64.00 100 ASP A CA 1
ATOM 792 C C . ASP A 1 100 ? -25.929 -0.324 52.642 1.00 64.00 100 ASP A C 1
ATOM 794 O O . ASP A 1 100 ? -25.863 -1.535 52.864 1.00 64.00 100 ASP A O 1
ATOM 798 N N . LYS A 1 101 ? -24.943 0.499 52.984 1.00 55.69 101 LYS A N 1
ATOM 799 C CA . LYS A 1 101 ? -24.241 0.309 54.250 1.00 55.69 101 LYS A CA 1
ATOM 800 C C . LYS A 1 101 ? -24.328 1.627 54.991 1.00 55.69 101 LYS A C 1
ATOM 802 O O . LYS A 1 101 ? -23.450 2.476 54.846 1.00 55.69 101 LYS A O 1
ATOM 807 N N . GLN A 1 102 ? -25.411 1.790 55.756 1.00 52.56 102 GLN A N 1
ATOM 808 C CA . GLN A 1 102 ? -25.402 2.643 56.939 1.00 52.56 102 GLN A CA 1
ATOM 809 C C . GLN A 1 102 ? -24.190 2.220 57.771 1.00 52.56 102 GLN A C 1
ATOM 811 O O . GLN A 1 102 ? -24.201 1.205 58.458 1.00 52.56 102 GLN A O 1
ATOM 816 N N . ILE A 1 103 ? -23.087 2.943 57.593 1.00 57.03 103 ILE A N 1
ATOM 817 C CA . ILE A 1 103 ? -21.982 2.920 58.530 1.00 57.03 103 ILE A CA 1
ATOM 818 C C . ILE A 1 103 ? -22.483 3.763 59.681 1.00 57.03 103 ILE A C 1
ATOM 820 O O . ILE A 1 103 ? -22.621 4.981 59.568 1.00 57.03 103 ILE A O 1
ATOM 824 N N . ASP A 1 104 ? -22.817 3.050 60.740 1.00 58.09 104 ASP A N 1
ATOM 825 C CA . ASP A 1 104 ? -23.094 3.552 62.066 1.00 58.09 104 ASP A CA 1
ATOM 826 C C . ASP A 1 104 ? -22.177 4.745 62.369 1.00 58.09 104 ASP A C 1
ATOM 828 O O . ASP A 1 104 ? -20.950 4.684 62.217 1.00 58.09 104 ASP A O 1
ATOM 832 N N . GLU A 1 105 ? -22.804 5.837 62.795 1.00 64.50 105 GLU A N 1
ATOM 833 C CA . GLU A 1 105 ? -22.271 7.177 63.079 1.00 64.50 105 GLU A CA 1
ATOM 834 C C . GLU A 1 105 ? -21.105 7.203 64.101 1.00 64.50 105 GLU A C 1
ATOM 836 O O . GLU A 1 105 ? -20.581 8.256 64.448 1.00 64.50 105 GLU A O 1
ATOM 841 N N . GLU A 1 106 ? -20.632 6.040 64.552 1.00 57.28 106 GLU A N 1
ATOM 842 C CA . GLU A 1 106 ? -19.615 5.855 65.587 1.00 57.28 106 GLU A CA 1
ATOM 843 C C . GLU A 1 106 ? -18.210 5.503 65.046 1.00 57.28 106 GLU A C 1
ATOM 845 O O . GLU A 1 106 ? -17.270 5.316 65.817 1.00 57.28 106 GLU A O 1
ATOM 850 N N . THR A 1 107 ? -17.995 5.465 63.720 1.00 55.62 107 THR A N 1
ATOM 851 C CA . THR A 1 107 ? -16.637 5.311 63.127 1.00 55.62 107 THR A CA 1
ATOM 852 C C . THR A 1 107 ? -16.080 6.549 62.418 1.00 55.62 107 THR A C 1
ATOM 854 O O . THR A 1 107 ? -14.914 6.547 62.008 1.00 55.62 107 THR A O 1
ATOM 857 N N . ALA A 1 108 ? -16.835 7.651 62.364 1.00 55.56 108 ALA A N 1
ATOM 858 C CA . ALA A 1 108 ? -16.378 8.912 61.770 1.00 55.56 108 ALA A CA 1
ATOM 859 C C . ALA A 1 108 ? -15.155 9.520 62.490 1.00 55.56 108 ALA A C 1
ATOM 861 O O . ALA A 1 108 ? -14.358 10.213 61.863 1.00 55.56 108 ALA A O 1
ATOM 862 N N . LEU A 1 109 ? -14.930 9.194 63.771 1.00 57.88 109 LEU A N 1
ATOM 863 C CA . LEU A 1 109 ? -13.780 9.705 64.529 1.00 57.88 109 LEU A CA 1
ATOM 864 C C . LEU A 1 109 ? -12.469 8.927 64.292 1.00 57.88 109 LEU A C 1
ATOM 866 O O . LEU A 1 109 ? -11.417 9.337 64.778 1.00 57.88 109 LEU A O 1
ATOM 870 N N . ARG A 1 110 ? -12.496 7.800 63.561 1.00 54.41 110 ARG A N 1
ATOM 871 C CA . ARG A 1 110 ? -11.296 6.975 63.307 1.00 54.41 110 ARG A CA 1
ATOM 872 C C . ARG A 1 110 ? -10.823 6.968 61.851 1.00 54.41 110 ARG A C 1
ATOM 874 O O . ARG A 1 110 ? -9.767 6.403 61.576 1.00 54.41 110 ARG A O 1
ATOM 881 N N . LEU A 1 111 ? -11.549 7.611 60.932 1.00 53.16 111 LEU A N 1
ATOM 882 C CA . LEU A 1 111 ? -11.223 7.624 59.497 1.00 53.16 111 LEU A CA 1
ATOM 883 C C . LEU A 1 111 ? -10.613 8.934 58.973 1.00 53.16 111 LEU A C 1
ATOM 885 O O . LEU A 1 111 ? -10.226 8.989 57.806 1.00 53.16 111 LEU A O 1
ATOM 889 N N . GLU A 1 112 ? -10.393 9.947 59.817 1.00 55.00 112 GLU A N 1
ATOM 890 C CA . GLU A 1 112 ? -9.598 11.121 59.409 1.00 55.00 112 GLU A CA 1
ATOM 891 C C . GLU A 1 112 ? -8.099 10.808 59.216 1.00 55.00 112 GLU A C 1
ATOM 893 O O . GLU A 1 112 ? -7.382 11.594 58.601 1.00 55.00 112 GLU A O 1
ATOM 898 N N . MET A 1 113 ? -7.605 9.637 59.647 1.00 53.16 113 MET A N 1
ATOM 899 C CA . MET A 1 113 ? -6.202 9.240 59.433 1.00 53.16 113 MET A CA 1
ATOM 900 C C . MET A 1 113 ? -5.929 8.472 58.133 1.00 53.16 113 MET A C 1
ATOM 902 O O . MET A 1 113 ? -4.769 8.217 57.818 1.00 53.16 113 MET A O 1
ATOM 906 N N . THR A 1 114 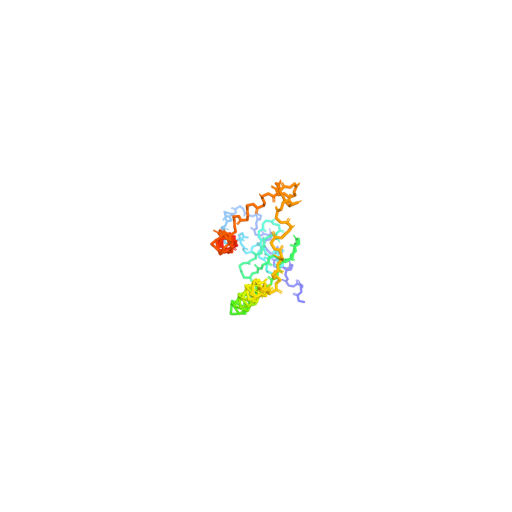? -6.944 8.147 57.329 1.00 49.94 114 THR A N 1
ATOM 907 C CA . THR A 1 114 ? -6.743 7.455 56.041 1.00 49.94 114 THR A CA 1
ATOM 908 C C . THR A 1 114 ? -7.423 8.181 54.886 1.00 49.94 114 THR A C 1
ATOM 910 O O . THR A 1 114 ? -8.064 7.559 54.047 1.00 49.94 114 THR A O 1
ATOM 913 N N . SER A 1 115 ? -7.310 9.506 54.814 1.00 50.00 115 SER A N 1
ATOM 914 C CA . SER A 1 115 ? -7.786 10.260 53.649 1.00 50.00 115 SER A CA 1
ATOM 915 C C . SER A 1 115 ? -6.826 11.387 53.286 1.00 50.00 115 SER A C 1
ATOM 917 O O . SER A 1 115 ? -7.053 12.562 53.544 1.00 50.00 115 SER A O 1
ATOM 919 N N . SER A 1 116 ? -5.710 11.015 52.660 1.00 4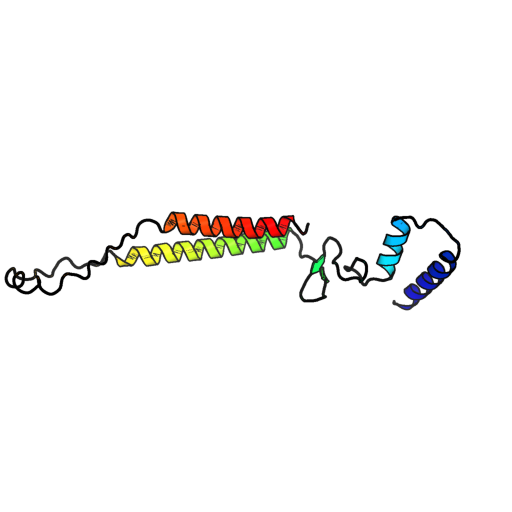5.00 116 SER A N 1
ATOM 920 C CA . SER A 1 116 ? -4.977 11.924 51.771 1.00 45.00 116 SER A CA 1
ATOM 921 C C . SER A 1 116 ? -4.307 11.144 50.639 1.00 45.00 116 SER A C 1
ATOM 923 O O . SER A 1 116 ? -3.121 11.252 50.357 1.00 45.00 116 SER A O 1
ATOM 925 N N . THR A 1 117 ? -5.093 10.308 49.965 1.00 49.44 117 THR A N 1
ATOM 926 C CA . THR A 1 117 ? -4.839 9.949 48.564 1.00 49.44 117 THR A CA 1
ATOM 927 C C . THR A 1 117 ? -6.025 10.441 47.748 1.00 49.44 117 THR A C 1
ATOM 929 O O . THR A 1 117 ? -6.814 9.682 47.194 1.00 49.44 117 THR A O 1
ATOM 932 N N . GLY A 1 118 ? -6.164 11.770 47.702 1.00 45.88 118 GLY A N 1
ATOM 933 C CA . GLY A 1 118 ? -7.106 12.470 46.838 1.00 45.88 118 GLY A CA 1
ATOM 934 C C . GLY A 1 118 ? -6.771 12.220 45.370 1.00 45.88 118 GLY A C 1
ATOM 935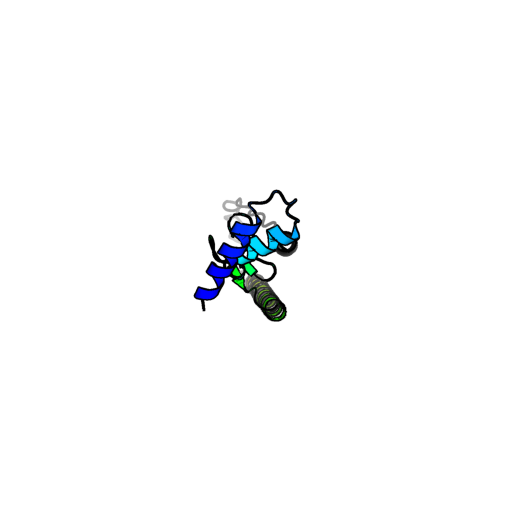 O O . GLY A 1 118 ? -6.128 13.035 44.708 1.00 45.88 118 GLY A O 1
ATOM 936 N N . THR A 1 119 ? -7.215 11.084 44.838 1.00 42.44 119 THR A N 1
ATOM 937 C CA . THR A 1 119 ? -7.212 10.812 43.403 1.00 42.44 119 THR A CA 1
ATOM 938 C C . THR A 1 119 ? -8.321 11.638 42.772 1.00 42.44 119 THR A C 1
ATOM 940 O O . THR A 1 119 ? -9.467 11.230 42.607 1.00 42.44 119 THR A O 1
ATOM 943 N N . LYS A 1 120 ? -7.937 12.858 42.408 1.00 43.25 120 LYS A N 1
ATOM 944 C CA . LYS A 1 120 ? -8.676 13.788 41.563 1.00 43.25 120 LYS A CA 1
ATOM 945 C C . LYS A 1 120 ? -8.891 13.131 40.191 1.00 43.25 120 LYS A C 1
ATOM 947 O O . LYS A 1 120 ? -8.110 13.347 39.264 1.00 43.25 120 LYS A O 1
ATOM 952 N N . LYS A 1 121 ? -9.929 12.301 40.037 1.00 47.12 121 LYS A N 1
ATOM 953 C CA . LYS A 1 121 ? -10.339 11.762 38.731 1.00 47.12 121 LYS A CA 1
ATOM 954 C C . LYS A 1 121 ? -10.961 12.885 37.904 1.00 47.12 121 LYS A C 1
ATOM 956 O O . LYS A 1 121 ? -12.170 13.057 37.826 1.00 47.12 121 LYS A O 1
ATOM 961 N N . ARG A 1 122 ? -10.094 13.665 37.258 1.00 47.88 122 ARG A N 1
ATOM 962 C CA . ARG A 1 122 ? -10.432 14.581 36.164 1.00 47.88 122 ARG A CA 1
ATOM 963 C C . ARG A 1 122 ? -10.716 13.736 34.916 1.00 47.88 122 ARG A C 1
ATOM 965 O O . ARG A 1 122 ? -9.909 13.692 33.994 1.00 47.88 122 ARG A O 1
ATOM 972 N N . PHE A 1 123 ? -11.825 13.001 34.920 1.00 53.22 123 PHE A N 1
ATOM 973 C CA . PHE A 1 123 ? -12.218 12.098 33.838 1.00 53.22 123 PHE A CA 1
ATOM 974 C C . PHE A 1 123 ? -13.424 12.657 33.079 1.00 53.22 123 PHE A C 1
ATOM 976 O O . PHE A 1 123 ? -14.522 12.136 33.158 1.00 53.22 123 PHE A O 1
ATOM 983 N N . THR A 1 124 ? -13.213 13.743 32.338 1.00 49.09 124 THR A N 1
ATOM 984 C CA . THR A 1 124 ? -14.152 14.242 31.315 1.00 49.09 124 THR A CA 1
ATOM 985 C C . THR A 1 124 ? -13.371 15.023 30.254 1.00 49.09 124 THR A C 1
ATOM 987 O O . THR A 1 124 ? -13.484 16.234 30.098 1.00 49.09 124 THR A O 1
ATOM 990 N N . ARG A 1 125 ? -12.484 14.329 29.529 1.00 49.72 125 ARG A N 1
ATOM 991 C CA . ARG A 1 125 ? -11.855 14.847 28.293 1.00 49.72 125 ARG A CA 1
ATOM 992 C C . ARG A 1 125 ? -11.419 13.724 27.337 1.00 49.72 125 ARG A C 1
ATOM 994 O O . ARG A 1 125 ? -10.435 13.859 26.620 1.00 49.72 125 ARG A O 1
ATOM 1001 N N . GLY A 1 126 ? -12.118 12.585 27.365 1.00 52.53 126 GLY A N 1
ATOM 1002 C CA . GLY A 1 126 ? -11.712 11.364 26.655 1.00 52.53 126 GLY A CA 1
ATOM 1003 C C . GLY A 1 126 ? -12.272 11.222 25.238 1.00 52.53 126 GLY A C 1
ATOM 1004 O O . GLY A 1 126 ? -11.530 10.851 24.335 1.00 52.53 126 GLY A O 1
ATOM 1005 N N . THR A 1 127 ? -13.543 11.565 25.014 1.00 53.59 127 THR A N 1
ATOM 1006 C CA . THR A 1 127 ? -14.266 11.247 23.765 1.00 53.59 127 THR A CA 1
ATOM 1007 C C . THR A 1 127 ? -13.863 12.122 22.579 1.00 53.59 127 THR A C 1
ATOM 1009 O O . THR A 1 127 ? -13.601 11.599 21.499 1.00 53.59 127 THR A O 1
ATOM 1012 N N . HIS A 1 128 ? -13.692 13.435 22.769 1.00 52.72 128 HIS A N 1
ATOM 1013 C CA . HIS A 1 128 ? -13.160 14.289 21.697 1.00 52.72 128 HIS A CA 1
ATOM 1014 C C . HIS A 1 128 ? -11.716 13.920 21.331 1.00 52.72 128 HIS A C 1
ATOM 1016 O O . HIS A 1 128 ? -11.340 13.998 20.166 1.00 52.72 128 HIS A O 1
ATOM 1022 N N . SER A 1 129 ? -10.912 13.460 22.298 1.00 63.09 129 SER A N 1
ATOM 1023 C CA . SER A 1 129 ? -9.525 13.066 22.033 1.00 63.09 129 SER A CA 1
ATOM 1024 C C . SER A 1 129 ? -9.439 11.795 21.185 1.00 63.09 129 SER A C 1
ATOM 1026 O O . SER A 1 129 ? -8.562 11.702 20.330 1.00 63.09 129 SER A O 1
ATOM 1028 N N . THR A 1 130 ? -10.354 10.836 21.359 1.00 70.06 130 THR A N 1
ATOM 1029 C CA . THR A 1 130 ? -10.356 9.600 20.559 1.00 70.06 130 THR A CA 1
ATOM 1030 C C . THR A 1 130 ? -10.794 9.859 19.125 1.00 70.06 130 THR A C 1
ATOM 1032 O O . THR A 1 130 ? -10.109 9.433 18.201 1.00 70.06 130 THR A O 1
ATOM 1035 N N . VAL A 1 131 ? -11.880 10.612 18.925 1.00 72.06 131 VAL A N 1
ATOM 1036 C CA . VAL A 1 131 ? -12.376 10.934 17.576 1.00 72.06 131 VAL A CA 1
ATOM 1037 C C . VAL A 1 131 ? -11.349 11.756 16.800 1.00 72.06 131 VAL A C 1
ATOM 1039 O O . VAL A 1 131 ? -11.075 11.446 15.646 1.00 72.06 131 VAL A O 1
ATOM 1042 N N . ILE A 1 132 ? -10.707 12.742 17.441 1.00 78.19 132 ILE A N 1
ATOM 1043 C CA . ILE A 1 132 ? -9.642 13.532 16.807 1.00 78.19 132 ILE A CA 1
ATOM 1044 C C . ILE A 1 132 ? -8.443 12.648 16.451 1.00 78.19 132 ILE A C 1
ATO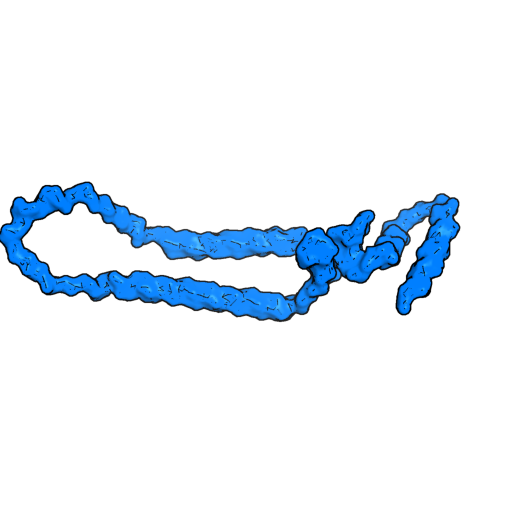M 1046 O O . ILE A 1 132 ? -7.914 12.780 15.355 1.00 78.19 132 ILE A O 1
ATOM 1050 N N . LYS A 1 133 ? -8.029 11.715 17.320 1.00 77.56 133 LYS A N 1
ATOM 1051 C CA . LYS A 1 133 ? -6.931 10.784 17.006 1.00 77.56 133 LYS A CA 1
ATOM 1052 C C . LYS A 1 133 ? -7.267 9.876 15.822 1.00 77.56 133 LYS A C 1
ATOM 1054 O O . LYS A 1 133 ? -6.424 9.720 14.948 1.00 77.56 133 LYS A O 1
ATOM 1059 N N . ILE A 1 134 ? -8.492 9.348 15.750 1.00 81.44 134 ILE A N 1
ATOM 1060 C CA . ILE A 1 134 ? -8.952 8.532 14.613 1.00 81.44 134 ILE A CA 1
ATOM 1061 C C . ILE A 1 134 ? -8.973 9.369 13.328 1.00 81.44 134 ILE A C 1
ATOM 1063 O O . ILE A 1 134 ? -8.470 8.924 12.299 1.00 81.44 134 ILE A O 1
ATOM 1067 N N . LEU A 1 135 ? -9.489 10.601 13.391 1.00 80.94 135 LEU A N 1
ATOM 1068 C CA . LEU A 1 135 ? -9.541 11.506 12.243 1.00 80.94 135 LEU A CA 1
ATOM 1069 C C . LEU A 1 135 ? -8.133 11.881 11.754 1.00 80.94 135 LEU A C 1
ATOM 1071 O O . LEU A 1 135 ? -7.873 11.887 10.554 1.00 80.94 135 LEU A O 1
ATOM 1075 N N . VAL A 1 136 ? -7.210 12.153 12.681 1.00 88.31 136 VAL A N 1
ATOM 1076 C CA . VAL A 1 136 ? -5.807 12.458 12.372 1.00 88.31 136 VAL A CA 1
ATOM 1077 C C . VAL A 1 136 ? -5.110 11.243 11.763 1.00 88.31 136 VAL A C 1
ATOM 1079 O O . VAL A 1 136 ? -4.448 11.400 10.740 1.00 88.31 136 VAL A O 1
ATOM 1082 N N . SER A 1 137 ? -5.300 10.036 12.308 1.00 82.19 137 SER A N 1
ATOM 1083 C CA . SER A 1 137 ? -4.763 8.806 11.708 1.00 82.19 137 SER A CA 1
ATOM 1084 C C . SER A 1 137 ? -5.328 8.553 10.308 1.00 82.19 137 SER A C 1
ATOM 1086 O O . SER A 1 137 ? -4.571 8.218 9.401 1.00 82.19 137 SER A O 1
ATOM 1088 N N . TYR A 1 138 ? -6.625 8.782 10.086 1.00 81.69 138 TYR A N 1
ATOM 1089 C CA . TYR A 1 138 ? -7.238 8.635 8.764 1.00 81.69 138 TYR A CA 1
ATOM 1090 C C . TYR A 1 138 ? -6.680 9.645 7.748 1.00 81.69 138 TYR A C 1
ATOM 1092 O O . TYR A 1 138 ? -6.317 9.278 6.631 1.00 81.69 138 TYR A O 1
ATOM 1100 N N . LEU A 1 139 ? -6.542 10.916 8.144 1.00 83.56 139 LEU A N 1
ATOM 1101 C CA . LEU A 1 139 ? -5.966 11.957 7.289 1.00 83.56 139 LEU A CA 1
ATOM 1102 C C . LEU A 1 139 ? -4.487 11.702 6.977 1.00 83.56 139 LEU A C 1
ATOM 1104 O O . LEU A 1 139 ? -4.053 11.976 5.860 1.00 83.56 139 LEU A O 1
ATOM 1108 N N . GLN A 1 140 ? -3.718 11.164 7.928 1.00 77.50 140 GLN A N 1
ATOM 1109 C CA . GLN A 1 140 ? -2.324 10.775 7.700 1.00 77.50 140 GLN A CA 1
ATOM 1110 C C . GLN A 1 140 ? -2.209 9.674 6.640 1.00 77.50 140 GLN A C 1
ATOM 1112 O O . GLN A 1 140 ? -1.396 9.808 5.727 1.00 77.50 140 GLN A O 1
ATOM 1117 N N . VAL A 1 141 ? -3.052 8.639 6.711 1.00 80.12 141 VAL A N 1
ATOM 1118 C CA . VAL A 1 141 ? -3.068 7.542 5.726 1.00 80.12 141 VAL A CA 1
ATOM 1119 C C . VAL A 1 141 ? -3.510 8.041 4.346 1.00 80.12 141 VAL A C 1
ATOM 1121 O O . VAL A 1 141 ? -2.863 7.735 3.346 1.00 80.12 141 VAL A O 1
ATOM 1124 N N . ARG A 1 142 ? -4.547 8.887 4.275 1.00 76.75 142 ARG A N 1
ATOM 1125 C CA . ARG A 1 142 ? -5.022 9.454 3.002 1.00 76.75 142 ARG A CA 1
ATOM 1126 C C . ARG A 1 142 ? -3.950 10.289 2.293 1.00 76.75 142 ARG A C 1
ATOM 1128 O O . ARG A 1 142 ? -3.760 10.149 1.092 1.00 76.75 142 ARG A O 1
ATOM 1135 N N . ARG A 1 143 ? -3.182 11.088 3.042 1.00 75.94 143 ARG A N 1
ATOM 1136 C CA . ARG A 1 143 ? -2.089 11.911 2.488 1.00 75.94 143 ARG A CA 1
ATOM 1137 C C . ARG A 1 143 ? -0.910 11.107 1.931 1.00 75.94 143 ARG A C 1
ATOM 1139 O O . ARG A 1 143 ? -0.092 11.669 1.205 1.00 75.94 143 ARG A O 1
ATOM 1146 N N . ILE A 1 144 ? -0.756 9.853 2.355 1.00 73.88 144 ILE A N 1
ATOM 1147 C CA . ILE A 1 144 ? 0.250 8.928 1.815 1.00 73.88 144 ILE A CA 1
ATOM 1148 C C . ILE A 1 144 ? -0.294 8.277 0.541 1.00 73.88 144 ILE A C 1
ATOM 1150 O O . ILE A 1 144 ? 0.435 8.178 -0.438 1.00 73.88 144 ILE A O 1
ATOM 1154 N N . SER A 1 145 ? -1.582 7.923 0.526 1.00 67.69 145 SER A N 1
ATOM 1155 C CA . SER A 1 145 ? -2.246 7.362 -0.655 1.00 67.69 145 SER A CA 1
ATOM 1156 C C . SER A 1 145 ? -2.258 8.326 -1.847 1.00 67.69 145 SER A C 1
ATOM 1158 O O . SER A 1 145 ? -1.967 7.898 -2.955 1.00 67.69 145 SER A O 1
ATOM 1160 N N . ASP A 1 146 ? -2.526 9.618 -1.629 1.00 66.12 146 ASP A N 1
ATOM 1161 C CA . ASP A 1 146 ? -2.567 10.623 -2.711 1.00 66.12 146 ASP A CA 1
ATOM 1162 C C . ASP A 1 146 ? -1.176 10.991 -3.265 1.00 66.12 146 ASP A C 1
ATOM 1164 O O . ASP A 1 146 ? -1.079 11.693 -4.264 1.00 66.12 146 ASP A O 1
ATOM 1168 N N . ARG A 1 147 ? -0.084 10.570 -2.611 1.00 61.00 147 ARG A N 1
ATOM 1169 C CA . ARG A 1 147 ? 1.288 10.841 -3.079 1.00 61.00 147 ARG A CA 1
ATOM 1170 C C . ARG A 1 147 ? 1.861 9.748 -3.981 1.00 61.00 147 ARG A C 1
ATOM 1172 O O . ARG A 1 147 ? 2.918 9.965 -4.561 1.00 61.00 147 ARG A O 1
ATOM 1179 N N . ASN A 1 148 ? 1.191 8.601 -4.051 1.00 49.47 148 ASN A N 1
ATOM 1180 C CA . ASN A 1 148 ? 1.629 7.420 -4.795 1.00 49.47 148 ASN A CA 1
ATOM 1181 C C . ASN A 1 148 ? 0.719 7.105 -5.998 1.00 49.47 148 ASN A C 1
ATOM 1183 O O . ASN A 1 148 ? 0.882 6.050 -6.607 1.00 49.47 148 ASN A O 1
ATOM 1187 N N . LEU A 1 149 ? -0.241 7.985 -6.307 1.00 45.94 149 LEU A N 1
ATOM 1188 C CA . LEU A 1 149 ? -1.088 7.938 -7.502 1.00 45.94 149 LEU A CA 1
ATOM 1189 C C . LEU A 1 149 ? -0.684 9.062 -8.460 1.00 45.94 149 LEU A C 1
ATOM 1191 O O . LEU A 1 149 ? -0.750 8.819 -9.683 1.00 45.94 149 LEU A O 1
#